Protein AF-A0A3A8PJY2-F1 (afdb_monomer_lite)

Organism: NCBI:txid2316731

Radius of gyration: 24.55 Å; chains: 1; bounding box: 68×40×55 Å

pLDDT: mean 72.92, std 15.8, range [42.75, 91.81]

Foldseek 3Di:
DDDDDPDPDPPPDPPCPPPPPLPAFEAELNHTQPPDPPDDAPPWDWDADPSGHIYTYGPPDDRDPPPPPPDDDD

Sequence (74 aa):
MSRPSARIALTLAATLVPMLAVAGSVFLNGVNIDGVKNTRFEKATVRIDAEGNVYINAPGYAARRTTVTPTPPP

Structure (mmCIF, N/CA/C/O backbone):
data_AF-A0A3A8PJY2-F1
#
_entry.id   AF-A0A3A8PJY2-F1
#
loop_
_atom_site.group_PDB
_atom_site.id
_atom_site.type_symbol
_atom_site.label_atom_id
_atom_site.label_alt_id
_atom_site.label_comp_id
_atom_site.label_asym_id
_atom_site.label_entity_id
_atom_site.label_seq_id
_atom_site.pdbx_PDB_ins_code
_atom_site.Cartn_x
_atom_site.Cartn_y
_atom_site.Cartn_z
_atom_site.occupancy
_atom_site.B_iso_or_equiv
_atom_site.auth_seq_id
_atom_site.auth_comp_id
_atom_site.auth_asym_id
_atom_site.auth_atom_id
_atom_site.pdbx_PDB_model_num
ATOM 1 N N . MET A 1 1 ? 56.938 -1.190 -43.338 1.00 42.75 1 MET A N 1
ATOM 2 C CA . MET A 1 1 ? 57.050 -1.171 -41.866 1.00 42.75 1 MET A CA 1
ATOM 3 C C . MET A 1 1 ? 55.804 -0.489 -41.295 1.00 42.75 1 MET A C 1
ATOM 5 O O . MET A 1 1 ? 55.584 0.675 -41.589 1.00 42.75 1 MET A O 1
ATOM 9 N N . SER A 1 2 ? 54.979 -1.264 -40.586 1.00 47.56 2 SER A N 1
ATOM 10 C CA . SER A 1 2 ? 54.000 -0.894 -39.541 1.00 47.56 2 SER A CA 1
ATOM 11 C C . SER A 1 2 ? 52.860 0.106 -39.824 1.00 47.56 2 SER A C 1
ATOM 13 O O . SER A 1 2 ? 52.993 1.308 -39.631 1.00 47.56 2 SER A O 1
ATOM 15 N N . ARG A 1 3 ? 51.667 -0.447 -40.106 1.00 56.75 3 ARG A N 1
ATOM 16 C CA . ARG A 1 3 ? 50.366 0.131 -39.713 1.00 56.75 3 ARG A CA 1
ATOM 17 C C . ARG A 1 3 ? 50.075 -0.243 -38.245 1.00 56.75 3 ARG A C 1
ATOM 19 O O . ARG A 1 3 ? 49.926 -1.437 -37.978 1.00 56.75 3 ARG A O 1
ATOM 26 N N . PRO A 1 4 ? 49.907 0.698 -37.302 1.00 47.75 4 PRO A N 1
ATOM 27 C CA . PRO A 1 4 ? 49.200 0.423 -36.056 1.00 47.75 4 PRO A CA 1
ATOM 28 C C . PRO A 1 4 ? 47.711 0.730 -36.304 1.00 47.75 4 PRO A C 1
ATOM 30 O O . PRO A 1 4 ? 47.290 1.875 -36.355 1.00 47.75 4 PRO A O 1
ATOM 33 N N . SER A 1 5 ? 46.933 -0.247 -36.766 1.00 50.44 5 SER A N 1
ATOM 34 C CA . SER A 1 5 ? 46.165 -1.138 -35.886 1.00 50.44 5 SER A CA 1
ATOM 35 C C . SER A 1 5 ? 45.157 -0.363 -35.033 1.00 50.44 5 SER A C 1
ATOM 37 O O . SER A 1 5 ? 45.373 -0.095 -33.857 1.00 50.44 5 SER A O 1
ATOM 39 N N . ALA A 1 6 ? 44.034 -0.038 -35.676 1.00 49.50 6 ALA A N 1
ATOM 40 C CA . ALA A 1 6 ? 42.772 0.390 -35.088 1.00 49.50 6 ALA A CA 1
ATOM 41 C C . ALA A 1 6 ? 42.270 -0.633 -34.047 1.00 49.50 6 ALA A C 1
ATOM 43 O O . ALA A 1 6 ? 41.480 -1.520 -34.363 1.00 49.50 6 ALA A O 1
ATOM 44 N N . ARG A 1 7 ? 42.791 -0.569 -32.817 1.00 51.19 7 ARG A N 1
ATOM 45 C CA . ARG A 1 7 ? 42.468 -1.524 -31.739 1.00 51.19 7 ARG A CA 1
ATOM 46 C C . ARG A 1 7 ? 42.144 -0.881 -30.389 1.00 51.19 7 ARG A C 1
ATOM 48 O O . ARG A 1 7 ? 42.111 -1.580 -29.386 1.00 51.19 7 ARG A O 1
ATOM 55 N N . ILE A 1 8 ? 41.880 0.423 -30.339 1.00 50.69 8 ILE A N 1
ATOM 56 C CA . ILE A 1 8 ? 41.562 1.110 -29.077 1.00 50.69 8 ILE A CA 1
ATOM 57 C C . ILE A 1 8 ? 40.354 2.026 -29.295 1.00 50.69 8 ILE A C 1
ATOM 59 O O . ILE A 1 8 ? 40.459 3.244 -29.265 1.00 50.69 8 ILE A O 1
ATOM 63 N N . ALA A 1 9 ? 39.201 1.439 -29.609 1.00 49.66 9 ALA A N 1
ATOM 64 C CA . ALA A 1 9 ? 37.932 2.169 -29.694 1.00 49.66 9 ALA A CA 1
ATOM 65 C C . ALA A 1 9 ? 36.742 1.302 -29.246 1.00 49.66 9 ALA A C 1
ATOM 67 O O . ALA A 1 9 ? 35.635 1.458 -29.750 1.00 49.66 9 ALA A O 1
ATOM 68 N N . LEU A 1 10 ? 36.962 0.346 -28.334 1.00 48.19 10 LEU A N 1
ATOM 69 C CA . LEU A 1 10 ? 35.915 -0.594 -27.922 1.00 48.19 10 LEU A CA 1
ATOM 70 C C . LEU A 1 10 ? 35.974 -0.930 -26.423 1.00 48.19 10 LEU A C 1
ATOM 72 O O . LEU A 1 10 ? 36.025 -2.089 -26.032 1.00 48.19 10 LEU A O 1
ATOM 76 N N . THR A 1 11 ? 35.979 0.095 -25.572 1.00 49.22 11 THR A N 1
ATOM 77 C CA . THR A 1 11 ? 35.886 -0.037 -24.102 1.00 49.22 11 THR A CA 1
ATOM 78 C C . THR A 1 11 ? 34.802 0.872 -23.505 1.00 49.22 11 THR A C 1
ATOM 80 O O . THR A 1 11 ? 34.945 1.352 -22.387 1.00 49.22 11 THR A O 1
ATOM 83 N N . LEU A 1 12 ? 33.706 1.138 -24.232 1.00 51.47 12 LEU A N 1
ATOM 84 C CA . LEU A 1 12 ? 32.684 2.107 -23.799 1.00 51.47 12 LEU A CA 1
ATOM 85 C C . LEU A 1 12 ? 31.224 1.644 -23.981 1.00 51.47 12 LEU A C 1
ATOM 87 O O . LEU A 1 12 ? 30.388 2.436 -24.399 1.00 51.47 12 LEU A O 1
ATOM 91 N N . ALA A 1 13 ? 30.884 0.377 -23.715 1.00 52.72 13 ALA A N 1
ATOM 92 C CA . ALA A 1 13 ? 29.514 -0.089 -23.993 1.00 52.72 13 ALA A CA 1
ATOM 93 C C . ALA A 1 13 ? 28.937 -1.161 -23.048 1.00 52.72 13 ALA A C 1
ATOM 95 O O . ALA A 1 13 ? 28.120 -1.957 -23.497 1.00 52.72 13 ALA A O 1
ATOM 96 N N . ALA A 1 14 ? 29.337 -1.240 -21.769 1.00 56.22 14 ALA A N 1
ATOM 97 C CA . ALA A 1 14 ? 28.944 -2.398 -20.945 1.00 56.22 14 ALA A CA 1
ATOM 98 C C . ALA A 1 14 ? 28.464 -2.153 -19.501 1.00 56.22 14 ALA A C 1
ATOM 100 O O . ALA A 1 14 ? 28.392 -3.123 -18.756 1.00 56.22 14 ALA A O 1
ATOM 101 N N . THR A 1 15 ? 28.100 -0.942 -19.059 1.00 58.66 15 THR A N 1
ATOM 102 C CA . THR A 1 15 ? 27.620 -0.783 -17.659 1.00 58.66 15 THR A CA 1
ATOM 103 C C . THR A 1 15 ? 26.312 -0.031 -17.459 1.00 58.66 15 THR A C 1
ATOM 105 O O . THR A 1 15 ? 25.876 0.104 -16.318 1.00 58.66 15 THR A O 1
ATOM 108 N N . LEU A 1 16 ? 25.609 0.378 -18.517 1.00 54.06 16 LEU A N 1
ATOM 109 C CA . LEU A 1 16 ? 24.252 0.901 -18.361 1.00 54.06 16 LEU A CA 1
ATOM 110 C C . LEU A 1 16 ? 23.249 -0.263 -18.323 1.00 54.06 16 LEU A C 1
ATOM 112 O O . LEU A 1 16 ? 22.494 -0.470 -19.266 1.00 54.06 16 LEU A O 1
ATOM 116 N N . VAL A 1 17 ? 23.267 -1.061 -17.251 1.00 62.56 17 VAL A N 1
ATOM 117 C CA . VAL A 1 17 ? 22.097 -1.882 -16.910 1.00 62.56 17 VAL A CA 1
ATOM 118 C C . VAL A 1 17 ? 21.058 -0.886 -16.399 1.00 62.56 17 VAL A C 1
ATOM 120 O O . VAL A 1 17 ? 21.281 -0.298 -15.337 1.00 62.56 17 VAL A O 1
ATOM 123 N N . PRO A 1 18 ? 19.965 -0.616 -17.135 1.00 60.41 18 PRO A N 1
ATOM 124 C CA . PRO A 1 18 ? 18.912 0.209 -16.584 1.00 60.41 18 PRO A CA 1
ATOM 125 C C . PRO A 1 18 ? 18.379 -0.535 -15.363 1.00 60.41 18 PRO A C 1
ATOM 127 O O . PRO A 1 18 ? 17.972 -1.693 -15.467 1.00 60.41 18 PRO A O 1
ATOM 130 N N . MET A 1 19 ? 18.438 0.108 -14.195 1.00 61.69 19 MET A N 1
ATOM 131 C CA . MET A 1 19 ? 17.707 -0.335 -13.013 1.00 61.69 19 MET A CA 1
ATOM 132 C C . MET A 1 19 ? 16.252 -0.499 -13.438 1.00 61.69 19 MET A C 1
ATOM 134 O O . MET A 1 19 ? 15.561 0.488 -13.688 1.00 61.69 19 MET A O 1
ATOM 138 N N . LEU A 1 20 ? 15.810 -1.747 -13.579 1.00 55.59 20 LEU A N 1
ATOM 139 C CA . LEU A 1 20 ? 14.410 -2.077 -13.769 1.00 55.59 20 LEU A CA 1
ATOM 140 C C . LEU A 1 20 ? 13.685 -1.543 -12.536 1.00 55.59 20 LEU A C 1
ATOM 142 O O . LEU A 1 20 ? 13.773 -2.119 -11.453 1.00 55.59 20 LEU A O 1
ATOM 146 N N . ALA A 1 21 ? 13.043 -0.386 -12.682 1.00 58.22 21 ALA A N 1
ATOM 147 C CA . ALA A 1 21 ? 12.133 0.135 -11.686 1.00 58.22 21 ALA A CA 1
ATOM 148 C C . ALA A 1 21 ? 10.989 -0.876 -11.582 1.00 58.22 21 ALA A C 1
ATOM 150 O O . ALA A 1 21 ? 10.109 -0.918 -12.439 1.00 58.22 21 ALA A O 1
ATOM 151 N N . VAL A 1 22 ? 11.048 -1.739 -10.569 1.00 59.69 22 VAL A N 1
ATOM 152 C CA . VAL A 1 22 ? 9.951 -2.638 -10.220 1.00 59.69 22 VAL A CA 1
ATOM 153 C C . VAL A 1 22 ? 8.828 -1.743 -9.710 1.00 59.69 22 VAL A C 1
ATOM 155 O O . VAL A 1 22 ? 8.807 -1.344 -8.546 1.00 59.69 22 VAL A O 1
ATOM 158 N N . ALA A 1 23 ? 7.943 -1.339 -10.618 1.00 67.62 23 ALA A N 1
ATOM 159 C CA . ALA A 1 23 ? 6.732 -0.599 -10.308 1.00 67.62 23 ALA A CA 1
ATOM 160 C C . ALA A 1 23 ? 5.712 -1.570 -9.697 1.00 67.62 23 ALA A C 1
ATOM 162 O O . ALA A 1 23 ? 4.728 -1.936 -10.329 1.00 67.62 23 ALA A O 1
ATOM 163 N N . GLY A 1 24 ? 5.998 -2.041 -8.484 1.00 77.50 24 GLY A N 1
ATOM 164 C CA . GLY A 1 24 ? 5.055 -2.825 -7.702 1.00 77.50 24 GLY A CA 1
ATOM 165 C C . GLY A 1 24 ? 3.924 -1.932 -7.205 1.00 77.50 24 GLY A C 1
ATOM 166 O O . GLY A 1 24 ? 4.183 -0.903 -6.575 1.00 77.50 24 GLY A O 1
ATOM 167 N N . SER A 1 25 ? 2.678 -2.315 -7.472 1.00 88.00 25 SER A N 1
ATOM 168 C CA . SER A 1 25 ? 1.510 -1.637 -6.900 1.00 88.00 25 SER A CA 1
ATOM 169 C C . SER A 1 25 ? 1.284 -2.079 -5.455 1.00 88.00 25 SER 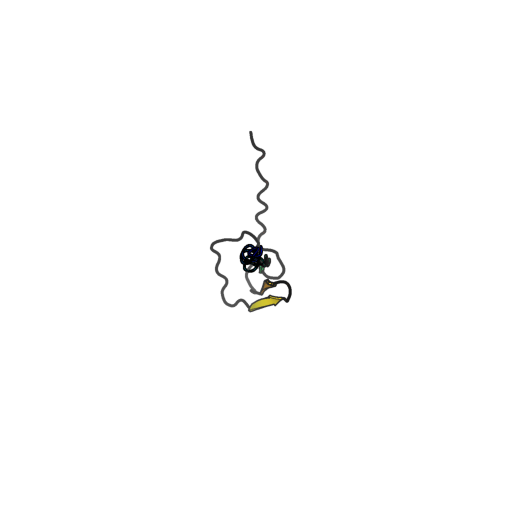A C 1
ATOM 171 O O . SER A 1 25 ? 1.598 -3.212 -5.074 1.00 88.00 25 SER A O 1
ATOM 173 N N . VAL A 1 26 ? 0.706 -1.195 -4.641 1.00 88.56 26 VAL A N 1
ATOM 174 C CA . VAL A 1 26 ? 0.371 -1.483 -3.244 1.00 88.56 26 VAL A CA 1
ATOM 175 C C . VAL A 1 26 ? -1.135 -1.663 -3.104 1.00 88.56 26 VAL A C 1
ATOM 177 O O . VAL A 1 26 ? -1.946 -0.814 -3.477 1.00 88.56 26 VAL A O 1
ATOM 180 N N . PHE A 1 27 ? -1.521 -2.778 -2.502 1.00 90.25 27 PHE A N 1
ATOM 181 C CA . PHE A 1 27 ? -2.900 -3.164 -2.273 1.00 90.25 27 PHE A CA 1
ATOM 182 C C . PHE A 1 27 ? -3.154 -3.299 -0.777 1.00 90.25 27 PHE A C 1
ATOM 184 O O . PHE A 1 27 ? -2.417 -3.984 -0.079 1.00 90.25 27 PHE A O 1
ATOM 191 N N . LEU A 1 28 ? -4.228 -2.697 -0.282 1.00 89.38 28 LEU A N 1
ATOM 192 C CA . LEU A 1 28 ? -4.742 -2.879 1.070 1.00 89.38 28 LEU A CA 1
ATOM 193 C C . LEU A 1 28 ? -6.030 -3.694 1.000 1.00 89.38 28 LEU A C 1
ATOM 195 O O . LEU A 1 28 ? -7.016 -3.242 0.422 1.00 89.38 28 LEU A O 1
ATOM 199 N N . ASN A 1 29 ? -6.037 -4.888 1.589 1.00 89.44 29 ASN A N 1
ATOM 200 C CA . ASN A 1 29 ? -7.183 -5.802 1.597 1.00 89.44 29 ASN A CA 1
ATOM 201 C C . ASN A 1 29 ? -7.730 -6.084 0.180 1.00 89.44 29 ASN A C 1
ATOM 203 O O . ASN A 1 29 ? -8.932 -6.226 -0.016 1.00 89.44 29 ASN A O 1
ATOM 207 N N . GLY A 1 30 ? -6.840 -6.117 -0.821 1.00 86.25 30 GLY A N 1
ATOM 208 C CA . GLY A 1 30 ? -7.188 -6.290 -2.238 1.00 86.25 30 GLY A CA 1
ATOM 209 C C . GLY A 1 30 ? -7.577 -5.002 -2.975 1.00 86.25 30 GLY A C 1
ATOM 210 O O . GLY A 1 30 ? -7.762 -5.025 -4.188 1.00 86.25 30 GLY A O 1
ATOM 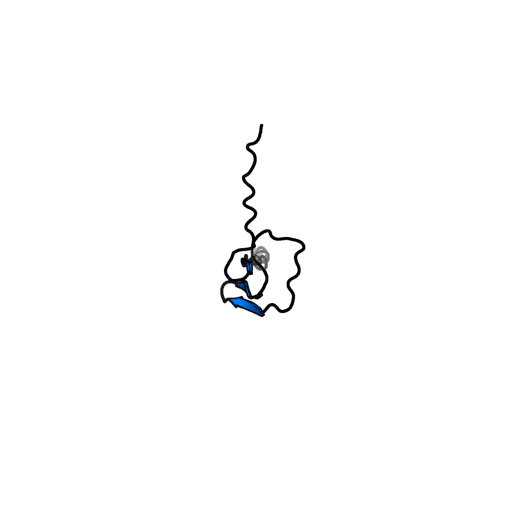211 N N . VAL A 1 31 ? -7.661 -3.862 -2.287 1.00 87.62 31 VAL A N 1
ATOM 212 C CA . VAL A 1 31 ? -7.938 -2.560 -2.903 1.00 87.62 31 VAL A CA 1
ATOM 213 C C . VAL A 1 31 ? -6.630 -1.841 -3.187 1.00 87.62 31 VAL A C 1
ATOM 215 O O . VAL A 1 31 ? -5.819 -1.646 -2.289 1.00 87.62 31 VAL A O 1
ATOM 218 N N . ASN A 1 32 ? -6.437 -1.405 -4.427 1.00 88.81 32 ASN A N 1
ATOM 219 C CA . ASN A 1 32 ? -5.282 -0.595 -4.794 1.00 88.81 32 ASN A CA 1
ATOM 220 C C . ASN A 1 32 ? -5.280 0.735 -4.016 1.00 88.81 32 ASN A C 1
ATOM 222 O O . ASN A 1 32 ? -6.275 1.469 -4.039 1.00 88.81 32 ASN A O 1
ATOM 226 N N . ILE A 1 33 ? -4.169 1.007 -3.335 1.00 87.12 33 ILE A N 1
ATOM 227 C CA . ILE A 1 33 ? -3.925 2.219 -2.546 1.00 87.12 33 ILE A CA 1
ATOM 228 C C . ILE A 1 33 ? -2.748 3.022 -3.106 1.00 87.12 33 ILE A C 1
ATOM 230 O O . ILE A 1 33 ? -2.091 3.765 -2.371 1.00 87.12 33 ILE A O 1
ATOM 234 N N . ASP A 1 34 ? -2.485 2.893 -4.406 1.00 84.50 34 ASP A N 1
ATOM 235 C CA . ASP A 1 34 ? -1.441 3.667 -5.062 1.00 84.50 34 ASP A CA 1
ATOM 236 C C . ASP A 1 34 ? -1.749 5.163 -4.903 1.00 84.50 34 ASP A C 1
ATOM 238 O O . ASP A 1 34 ? -2.848 5.643 -5.186 1.00 84.50 34 ASP A O 1
ATOM 242 N N . GLY A 1 35 ? -0.781 5.907 -4.367 1.00 80.00 35 GLY A N 1
ATOM 243 C CA . GLY A 1 35 ? -0.933 7.331 -4.061 1.00 80.00 35 GLY A CA 1
ATOM 244 C C . GLY A 1 35 ? -1.389 7.658 -2.634 1.00 80.00 35 GLY A C 1
ATOM 245 O O . GLY A 1 35 ? -1.384 8.838 -2.275 1.00 80.00 35 GLY A O 1
ATOM 246 N N . VAL A 1 36 ? -1.707 6.668 -1.790 1.00 82.75 36 VAL A N 1
ATOM 247 C CA . VAL A 1 36 ? -1.877 6.899 -0.345 1.00 82.75 36 VAL A CA 1
ATOM 248 C C . VAL A 1 36 ? -0.517 7.243 0.269 1.00 82.75 36 VAL A C 1
ATOM 250 O O . VAL A 1 36 ? 0.462 6.518 0.111 1.00 82.75 36 VAL A O 1
ATOM 253 N N . LYS A 1 37 ? -0.445 8.379 0.971 1.00 84.06 37 LYS A N 1
ATOM 254 C CA . LYS A 1 37 ? 0.780 8.897 1.599 1.00 84.06 37 LYS A CA 1
ATOM 255 C C . LYS A 1 37 ? 0.570 9.064 3.102 1.00 84.06 37 LYS A C 1
ATOM 257 O O . LYS A 1 37 ? -0.559 9.222 3.558 1.00 84.06 37 LYS A O 1
ATOM 262 N N . ASN A 1 38 ? 1.666 9.047 3.862 1.00 85.31 38 ASN A N 1
ATOM 263 C CA . ASN A 1 38 ? 1.690 9.331 5.303 1.00 85.31 38 ASN A CA 1
ATOM 264 C C . ASN A 1 38 ? 0.666 8.520 6.131 1.00 85.31 38 ASN A C 1
ATOM 266 O O . ASN A 1 38 ? 0.017 9.040 7.032 1.00 85.31 38 ASN A O 1
ATOM 270 N N . THR A 1 39 ? 0.484 7.244 5.785 1.00 83.25 39 THR A N 1
ATOM 271 C CA . THR A 1 39 ? -0.430 6.329 6.481 1.00 83.25 39 THR A CA 1
ATOM 272 C C . THR A 1 39 ? 0.370 5.168 7.057 1.00 83.25 39 THR A C 1
ATOM 274 O O . THR A 1 39 ? 1.199 4.583 6.361 1.00 83.25 39 THR A O 1
ATOM 277 N N . ARG A 1 40 ? 0.120 4.829 8.325 1.00 85.94 40 ARG A N 1
ATOM 278 C CA . ARG A 1 40 ? 0.731 3.687 9.012 1.00 85.94 40 ARG A CA 1
ATOM 279 C C . ARG A 1 40 ? -0.341 2.656 9.337 1.00 85.94 40 ARG A C 1
ATOM 281 O O . ARG A 1 40 ? -1.362 2.988 9.931 1.00 85.94 40 ARG A O 1
ATOM 288 N N . PHE A 1 41 ? -0.073 1.409 8.976 1.00 87.06 41 PHE A N 1
ATOM 289 C CA . PHE A 1 41 ? -0.906 0.265 9.327 1.00 87.06 41 PHE A CA 1
ATOM 290 C C . PHE A 1 41 ? -0.252 -0.488 10.484 1.00 87.06 41 PHE A C 1
ATOM 292 O O . PHE A 1 41 ? 0.955 -0.736 10.459 1.00 87.06 41 PHE A O 1
ATOM 299 N N . GLU A 1 42 ? -1.032 -0.860 11.494 1.00 88.75 42 GLU A N 1
ATOM 300 C CA . GLU A 1 42 ? -0.574 -1.705 12.596 1.00 88.75 42 GLU A CA 1
ATOM 301 C C . GLU A 1 42 ? -1.263 -3.068 12.536 1.00 88.75 42 GLU A C 1
ATOM 303 O O . GLU A 1 42 ? -2.396 -3.178 12.072 1.00 88.75 42 GLU A O 1
ATOM 308 N N . LYS A 1 43 ? -0.568 -4.117 13.001 1.00 88.81 43 LYS A N 1
ATOM 309 C CA . LYS A 1 43 ? -1.071 -5.505 13.004 1.00 88.81 43 LYS A CA 1
ATOM 310 C C . LYS A 1 43 ? -1.516 -6.000 11.615 1.00 88.81 43 LYS A C 1
ATOM 312 O O . LYS A 1 43 ? -2.457 -6.780 11.497 1.00 88.81 43 LYS A O 1
ATOM 317 N N . ALA A 1 44 ? -0.828 -5.550 10.568 1.00 88.56 44 ALA A N 1
ATOM 318 C CA . ALA A 1 44 ? -1.078 -5.957 9.192 1.00 88.56 44 ALA A CA 1
ATOM 319 C C . ALA A 1 44 ? -0.140 -7.093 8.759 1.00 88.56 44 ALA A C 1
ATOM 321 O O . ALA A 1 44 ? 1.020 -7.149 9.164 1.00 88.56 44 ALA A O 1
ATOM 322 N N . THR A 1 45 ? -0.634 -7.971 7.891 1.00 90.81 45 THR A N 1
ATOM 323 C CA . THR A 1 45 ? 0.172 -8.977 7.191 1.00 90.81 45 THR A CA 1
ATOM 324 C C . THR A 1 45 ? 0.589 -8.427 5.835 1.00 90.81 45 THR A C 1
ATOM 326 O O . THR A 1 45 ? -0.269 -8.008 5.066 1.00 90.81 45 THR A O 1
ATOM 329 N N . VAL A 1 46 ? 1.881 -8.454 5.512 1.00 91.12 46 VAL A N 1
ATOM 330 C CA . VAL A 1 46 ? 2.399 -7.997 4.212 1.00 91.12 46 VAL A CA 1
ATOM 331 C C . VAL A 1 46 ? 2.834 -9.202 3.383 1.00 91.12 46 VAL A C 1
ATOM 333 O O . VAL A 1 46 ? 3.545 -10.074 3.879 1.00 91.12 46 VAL A O 1
ATOM 336 N N . ARG A 1 47 ? 2.405 -9.260 2.123 1.00 91.50 47 ARG A N 1
ATOM 337 C CA . ARG A 1 47 ? 2.782 -10.287 1.144 1.00 91.50 47 ARG A CA 1
ATOM 338 C C . ARG A 1 47 ? 3.291 -9.601 -0.115 1.00 91.50 47 ARG A C 1
ATOM 340 O O . ARG A 1 47 ? 2.648 -8.674 -0.587 1.00 91.50 47 ARG A O 1
ATOM 347 N N . ILE A 1 48 ? 4.412 -10.063 -0.652 1.00 91.81 48 ILE A N 1
ATOM 348 C CA . ILE A 1 48 ? 4.970 -9.570 -1.914 1.00 91.81 48 ILE A CA 1
ATOM 349 C C . ILE A 1 48 ? 4.876 -10.714 -2.922 1.00 91.81 48 ILE A C 1
ATOM 351 O O . ILE A 1 48 ? 5.251 -11.841 -2.587 1.00 91.81 48 ILE A O 1
ATOM 355 N N . ASP A 1 49 ? 4.304 -10.458 -4.095 1.00 89.25 49 ASP A N 1
ATOM 356 C CA . ASP A 1 49 ? 4.188 -11.464 -5.155 1.00 89.25 49 ASP A CA 1
ATOM 357 C C . ASP A 1 49 ? 5.423 -11.492 -6.075 1.00 89.25 49 ASP A C 1
ATOM 359 O O . ASP A 1 49 ? 6.381 -10.739 -5.898 1.00 89.25 49 ASP A O 1
ATOM 363 N N . ALA A 1 50 ? 5.414 -12.403 -7.052 1.00 87.62 50 ALA A N 1
ATOM 364 C CA . ALA A 1 50 ? 6.511 -12.562 -8.006 1.00 87.62 50 ALA A CA 1
ATOM 365 C C . ALA A 1 50 ? 6.659 -11.372 -8.973 1.00 87.62 50 ALA A C 1
ATOM 367 O O . ALA A 1 50 ? 7.725 -11.192 -9.558 1.00 87.62 50 ALA A O 1
ATOM 368 N N . GLU A 1 51 ? 5.607 -10.570 -9.137 1.00 87.00 51 GLU A N 1
ATOM 369 C CA . GLU A 1 51 ? 5.589 -9.369 -9.978 1.00 87.00 51 GLU A CA 1
ATOM 370 C C . GLU A 1 51 ? 6.076 -8.129 -9.204 1.00 87.00 51 GLU A C 1
ATOM 372 O O . GLU A 1 51 ? 6.337 -7.083 -9.796 1.00 87.00 51 GLU A O 1
ATOM 377 N N . GLY A 1 52 ? 6.259 -8.254 -7.884 1.00 86.25 52 GLY A N 1
ATOM 378 C CA . GLY A 1 52 ? 6.700 -7.183 -6.996 1.00 86.25 52 GLY A CA 1
ATOM 379 C C . GLY A 1 52 ? 5.557 -6.366 -6.393 1.00 86.25 52 GLY A C 1
ATOM 380 O O . GLY A 1 52 ? 5.822 -5.357 -5.738 1.00 86.25 52 GLY A O 1
ATOM 381 N N . ASN A 1 53 ? 4.301 -6.784 -6.564 1.00 90.38 53 ASN A N 1
ATOM 382 C CA . ASN A 1 53 ? 3.164 -6.125 -5.932 1.00 90.38 53 ASN A CA 1
ATOM 383 C C . ASN A 1 53 ? 3.127 -6.423 -4.435 1.00 90.38 53 ASN A C 1
ATOM 385 O O . ASN A 1 53 ? 3.387 -7.544 -3.989 1.00 90.38 53 ASN A O 1
ATOM 389 N N . VAL A 1 54 ? 2.733 -5.420 -3.657 1.00 90.31 54 VAL A N 1
ATOM 390 C CA . VAL A 1 54 ? 2.660 -5.497 -2.199 1.00 90.31 54 VAL A CA 1
ATOM 391 C C . VAL A 1 54 ? 1.202 -5.589 -1.770 1.00 90.31 54 VAL A C 1
ATOM 393 O O . VAL A 1 54 ? 0.434 -4.651 -1.944 1.00 90.31 54 VAL A O 1
ATOM 396 N N . TYR A 1 55 ? 0.822 -6.693 -1.141 1.00 91.62 55 TYR A N 1
ATOM 397 C CA . TYR A 1 55 ? -0.497 -6.901 -0.554 1.00 91.62 55 TYR A CA 1
ATOM 398 C C . TYR A 1 55 ? -0.417 -6.779 0.962 1.00 91.62 55 TYR A C 1
ATOM 400 O O . TYR A 1 55 ? 0.210 -7.587 1.645 1.00 91.62 55 TYR A O 1
ATOM 408 N N . ILE A 1 56 ? -1.099 -5.779 1.494 1.00 90.81 56 ILE A N 1
ATOM 409 C CA . ILE A 1 56 ? -1.256 -5.498 2.912 1.00 90.81 56 ILE A CA 1
ATOM 410 C C . ILE A 1 56 ? -2.635 -6.012 3.324 1.00 90.81 56 ILE A C 1
ATOM 412 O O . ILE A 1 56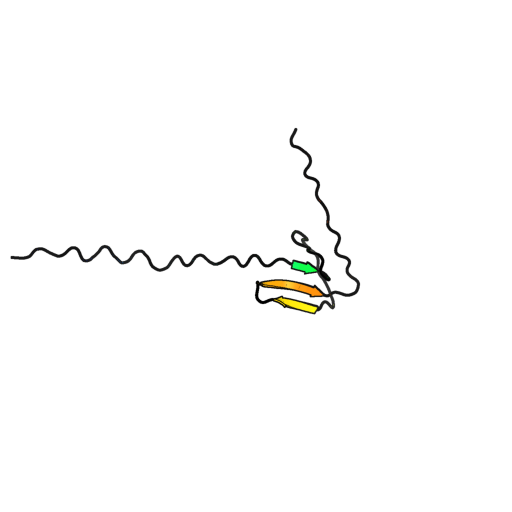 ? -3.653 -5.496 2.873 1.00 90.81 56 ILE A O 1
ATOM 416 N N . ASN A 1 57 ? -2.686 -7.029 4.178 1.00 90.06 57 ASN A N 1
ATOM 417 C CA . ASN A 1 57 ? -3.915 -7.530 4.781 1.00 90.06 57 ASN A CA 1
ATOM 418 C C . ASN A 1 57 ? -4.012 -7.017 6.222 1.00 90.06 57 ASN A C 1
ATOM 420 O O . ASN A 1 57 ? -3.278 -7.468 7.102 1.00 90.06 57 ASN A O 1
ATOM 424 N N . ALA A 1 58 ? -4.875 -6.033 6.445 1.00 87.31 58 ALA A N 1
ATOM 425 C CA . ALA A 1 58 ? -5.047 -5.344 7.715 1.00 87.31 58 ALA A CA 1
ATOM 426 C C . ALA A 1 58 ? -6.542 -5.343 8.091 1.00 87.31 58 ALA A C 1
ATOM 428 O O . ALA A 1 58 ? -7.291 -4.461 7.645 1.00 87.31 58 ALA A O 1
ATOM 429 N N . PRO A 1 59 ? -7.007 -6.330 8.879 1.00 79.19 59 PRO A N 1
ATOM 430 C CA . PRO A 1 59 ? -8.395 -6.385 9.323 1.00 79.19 59 PRO A CA 1
ATOM 431 C C . PRO A 1 59 ? -8.703 -5.172 10.212 1.00 79.19 59 PRO A C 1
ATOM 433 O O . PRO A 1 59 ? -8.078 -4.979 11.251 1.00 79.19 59 PRO A O 1
ATOM 436 N N . GLY A 1 60 ? -9.646 -4.332 9.777 1.00 80.06 60 GLY A N 1
ATOM 437 C CA . GLY A 1 60 ? -10.028 -3.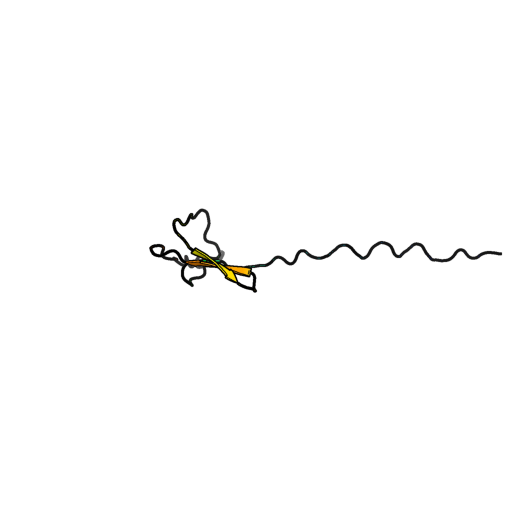084 10.454 1.00 80.06 60 GLY A CA 1
ATOM 438 C C . GLY A 1 60 ? -9.641 -1.801 9.711 1.00 80.06 60 GLY A C 1
ATOM 439 O O . GLY A 1 60 ? -10.141 -0.733 10.055 1.00 80.06 60 GLY A O 1
ATOM 440 N N . TYR A 1 61 ? -8.822 -1.888 8.660 1.00 80.31 61 TYR A N 1
ATOM 441 C CA . TYR A 1 61 ? -8.503 -0.743 7.806 1.00 80.31 61 TYR A CA 1
ATOM 442 C C . TYR A 1 61 ? -9.302 -0.800 6.501 1.00 80.31 61 TYR A C 1
ATOM 444 O O . TYR A 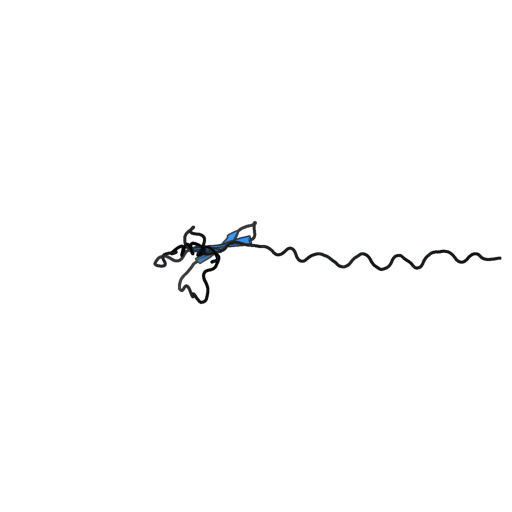1 61 ? -9.276 -1.798 5.780 1.00 80.31 61 TYR A O 1
ATOM 452 N N . ALA A 1 62 ? -10.003 0.287 6.180 1.00 73.81 62 ALA A N 1
ATOM 453 C CA . ALA A 1 62 ? -10.717 0.436 4.918 1.00 73.81 62 ALA A CA 1
ATOM 454 C C . ALA A 1 62 ? -9.884 1.270 3.939 1.00 73.81 62 ALA A C 1
ATOM 456 O O . ALA A 1 62 ? -9.517 2.409 4.232 1.00 73.81 62 ALA A O 1
ATOM 457 N N . ALA A 1 63 ? -9.610 0.722 2.757 1.00 66.69 63 ALA A N 1
ATOM 458 C CA . ALA A 1 63 ? -9.037 1.489 1.662 1.00 66.69 63 ALA A CA 1
ATOM 459 C C . ALA A 1 63 ? -10.117 2.403 1.074 1.00 66.69 63 ALA A C 1
ATOM 461 O O . ALA A 1 63 ? -11.144 1.929 0.585 1.00 66.69 63 ALA A O 1
ATOM 462 N N . ARG A 1 64 ? -9.896 3.719 1.103 1.00 63.75 64 ARG A N 1
ATOM 463 C CA . ARG A 1 64 ? -10.780 4.681 0.441 1.00 63.75 64 ARG A CA 1
ATOM 464 C C . ARG A 1 64 ? -10.065 5.213 -0.793 1.00 63.75 64 ARG A C 1
ATOM 466 O O . ARG A 1 64 ? -9.065 5.911 -0.665 1.00 63.75 64 ARG A O 1
ATOM 473 N N . ARG A 1 65 ? -10.568 4.883 -1.986 1.00 60.28 65 ARG A N 1
ATOM 474 C CA . ARG A 1 65 ? -10.106 5.514 -3.228 1.00 60.28 65 ARG A CA 1
ATOM 475 C C . ARG A 1 65 ? -10.553 6.970 -3.222 1.00 60.28 65 ARG A C 1
ATOM 477 O O . ARG A 1 65 ? -11.725 7.263 -3.457 1.00 60.28 65 ARG A O 1
ATOM 484 N N . THR A 1 66 ? -9.630 7.887 -2.963 1.00 56.09 66 THR A N 1
ATOM 485 C CA . THR A 1 66 ? -9.838 9.299 -3.277 1.00 56.09 66 THR A CA 1
ATOM 486 C C . THR A 1 66 ? -9.700 9.429 -4.786 1.00 56.09 66 THR A C 1
ATOM 488 O O . THR A 1 66 ? -8.603 9.574 -5.317 1.00 56.09 66 THR A O 1
ATOM 491 N N . THR A 1 67 ? -10.816 9.297 -5.500 1.00 53.44 67 THR A N 1
A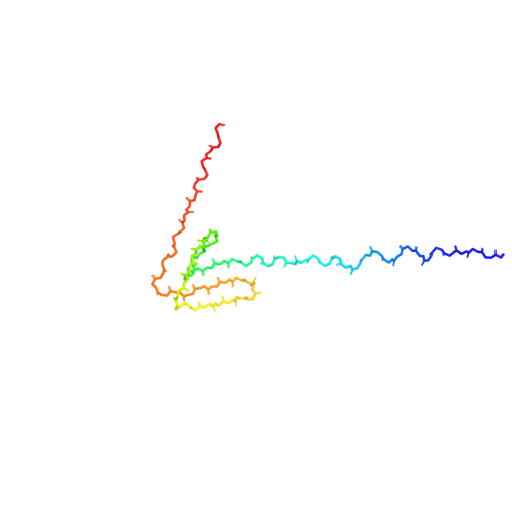TOM 492 C CA . THR A 1 67 ? -10.855 9.640 -6.922 1.00 53.44 67 THR A CA 1
ATOM 493 C C . THR A 1 67 ? -10.704 11.153 -6.988 1.00 53.44 67 THR A C 1
ATOM 495 O O . THR A 1 67 ? -11.665 11.885 -6.766 1.00 53.44 67 THR A O 1
ATOM 498 N N . VAL A 1 68 ? -9.478 11.636 -7.185 1.00 59.44 68 VAL A N 1
ATOM 499 C CA . VAL A 1 68 ? -9.263 13.036 -7.541 1.00 59.44 68 VAL A CA 1
ATOM 500 C C . VAL A 1 68 ? -9.755 13.186 -8.973 1.00 59.44 68 VAL A C 1
ATOM 502 O O . VAL A 1 68 ? -9.065 12.818 -9.916 1.00 59.44 68 VAL A O 1
ATOM 505 N N . THR A 1 69 ? -10.994 13.644 -9.151 1.00 61.03 69 THR A N 1
ATOM 506 C CA . THR A 1 69 ? -11.438 14.143 -10.454 1.00 61.03 69 THR A CA 1
ATOM 507 C C . THR A 1 69 ? -10.543 15.339 -10.770 1.00 61.03 69 THR A C 1
ATOM 509 O O . THR A 1 69 ? -10.587 16.311 -10.012 1.00 61.03 69 THR A O 1
ATOM 512 N N . PRO A 1 70 ? -9.684 15.287 -11.802 1.00 64.00 70 PRO A N 1
ATOM 513 C CA . PRO A 1 70 ? -8.874 16.441 -12.148 1.00 64.00 70 PRO A CA 1
ATOM 514 C C . PRO A 1 70 ? -9.818 17.581 -12.540 1.00 64.00 70 PRO A C 1
ATOM 516 O O . PRO A 1 70 ? -10.616 17.440 -13.466 1.00 64.00 70 PRO A O 1
ATOM 519 N N . THR A 1 71 ? -9.763 18.691 -11.803 1.00 69.75 71 THR A N 1
ATOM 520 C CA . THR A 1 71 ? -10.432 19.933 -12.196 1.00 69.75 71 THR A CA 1
ATOM 521 C C . THR A 1 71 ? -9.898 20.324 -13.576 1.00 69.75 71 THR A C 1
ATOM 523 O O . THR A 1 71 ? -8.673 20.395 -13.727 1.00 69.75 71 THR A O 1
ATOM 526 N N . PRO A 1 72 ? -10.760 20.534 -14.589 1.00 71.19 72 PRO A N 1
ATOM 527 C CA . PRO A 1 72 ? -10.309 20.969 -15.904 1.00 71.19 72 PRO A CA 1
ATOM 528 C C . PRO A 1 72 ? -9.512 22.275 -15.765 1.00 71.19 72 PRO A C 1
ATOM 530 O O . PRO A 1 72 ? -9.912 23.130 -14.968 1.00 71.19 72 PRO A O 1
ATOM 533 N N . PRO A 1 73 ? -8.388 22.436 -16.483 1.00 72.25 73 PRO A N 1
ATOM 534 C CA . PRO A 1 73 ? -7.674 23.709 -16.508 1.00 72.25 73 PRO A CA 1
ATOM 535 C C . PRO A 1 73 ? -8.589 24.834 -17.048 1.00 72.25 73 PRO A C 1
ATOM 537 O O . PRO A 1 73 ? -9.488 24.528 -17.837 1.00 72.25 73 PRO A O 1
ATOM 540 N N . PRO A 1 74 ? -8.402 26.091 -16.590 1.00 74.25 74 PRO A N 1
ATOM 541 C CA . PRO A 1 74 ? -9.240 27.237 -16.959 1.00 74.25 74 PRO A CA 1
ATOM 542 C C . PRO A 1 74 ? -9.141 27.621 -18.438 1.00 74.25 74 PRO A C 1
ATOM 544 O O . PRO A 1 74 ? -8.076 27.373 -19.051 1.00 74.25 74 PRO A O 1
#

Secondary structure (DSSP, 8-state):
-----S-SS-SSSS-----------EEETTEE-TT--S---SS-EEEE-TT--EEEE-TTPPP------PPPP-